Protein AF-A0A544VYR6-F1 (afdb_monomer_lite)

Structure (mmCIF, N/CA/C/O backbone):
data_AF-A0A544VYR6-F1
#
_entry.id   AF-A0A544VYR6-F1
#
loop_
_atom_site.group_PDB
_atom_site.id
_atom_site.type_symbol
_atom_site.label_atom_id
_atom_site.label_alt_id
_atom_site.label_comp_id
_atom_site.label_asym_id
_atom_site.label_entity_id
_atom_site.label_seq_id
_atom_site.pdbx_PDB_ins_code
_atom_site.Cartn_x
_atom_site.Cartn_y
_atom_site.Cartn_z
_atom_site.occupancy
_atom_site.B_iso_or_equiv
_atom_site.auth_seq_id
_atom_site.auth_comp_id
_atom_site.auth_asym_id
_atom_site.auth_atom_id
_atom_site.pdbx_PDB_model_num
ATOM 1 N N . MET A 1 1 ? 12.102 -2.131 -16.907 1.00 57.78 1 MET A N 1
ATOM 2 C CA . MET A 1 1 ? 12.456 -2.515 -15.522 1.00 57.78 1 MET A CA 1
ATOM 3 C C . MET A 1 1 ? 12.681 -4.017 -15.521 1.00 57.78 1 MET A C 1
ATOM 5 O O . MET A 1 1 ? 11.853 -4.714 -16.092 1.00 57.78 1 MET A O 1
ATOM 9 N N . ASP A 1 2 ? 13.800 -4.509 -14.990 1.00 70.94 2 ASP A N 1
ATOM 10 C CA . ASP A 1 2 ? 14.065 -5.954 -14.949 1.00 70.94 2 ASP A CA 1
ATOM 11 C C . ASP A 1 2 ? 13.092 -6.628 -13.954 1.00 70.94 2 ASP A C 1
ATOM 13 O O . ASP A 1 2 ? 13.063 -6.212 -12.789 1.00 70.94 2 ASP A O 1
ATOM 17 N N . PRO A 1 3 ? 12.283 -7.625 -14.367 1.00 69.56 3 PRO A N 1
ATOM 18 C CA . PRO A 1 3 ? 11.294 -8.266 -13.496 1.00 69.56 3 PRO A CA 1
ATOM 19 C C . PRO A 1 3 ? 11.904 -8.875 -12.230 1.00 69.56 3 PRO A C 1
ATOM 21 O O . PRO A 1 3 ? 11.266 -8.883 -11.179 1.00 69.56 3 PRO A O 1
ATOM 24 N N . ARG A 1 4 ? 13.157 -9.347 -12.299 1.00 74.12 4 ARG A N 1
ATOM 25 C CA . ARG A 1 4 ? 13.856 -9.930 -11.146 1.00 74.12 4 ARG A CA 1
ATOM 26 C C . ARG A 1 4 ? 14.255 -8.858 -10.139 1.00 74.12 4 ARG A C 1
ATOM 28 O O . ARG A 1 4 ? 14.119 -9.076 -8.940 1.00 74.12 4 ARG A O 1
ATOM 35 N N . ARG A 1 5 ? 14.677 -7.681 -10.617 1.00 71.19 5 ARG A N 1
ATOM 36 C CA . ARG A 1 5 ? 14.964 -6.523 -9.752 1.00 71.19 5 ARG A CA 1
ATOM 37 C C . ARG A 1 5 ? 13.705 -5.999 -9.077 1.00 71.19 5 ARG A C 1
ATOM 39 O O . ARG A 1 5 ? 13.754 -5.679 -7.896 1.00 71.19 5 ARG A O 1
ATOM 46 N N . LEU A 1 6 ? 12.586 -5.951 -9.800 1.00 71.69 6 LEU A N 1
ATOM 47 C CA . LEU A 1 6 ? 11.297 -5.569 -9.225 1.00 71.69 6 LEU A CA 1
ATOM 48 C C . LEU A 1 6 ? 10.867 -6.554 -8.131 1.00 71.69 6 LEU A C 1
ATOM 50 O O . LEU A 1 6 ? 10.553 -6.123 -7.027 1.00 71.69 6 LEU A O 1
ATOM 54 N N . ALA A 1 7 ? 10.920 -7.861 -8.399 1.00 74.44 7 ALA A N 1
ATOM 55 C CA . ALA A 1 7 ? 10.579 -8.883 -7.409 1.00 74.44 7 ALA A CA 1
ATOM 56 C C . ALA A 1 7 ? 11.467 -8.793 -6.154 1.00 74.44 7 ALA A C 1
ATOM 58 O O . ALA A 1 7 ? 10.959 -8.839 -5.035 1.00 74.44 7 ALA A O 1
ATOM 59 N N . GLN A 1 8 ? 12.775 -8.588 -6.332 1.00 77.25 8 GLN A N 1
ATOM 60 C CA . GLN A 1 8 ? 13.724 -8.445 -5.228 1.00 77.25 8 GLN A CA 1
ATOM 61 C C . GLN A 1 8 ? 13.492 -7.161 -4.414 1.00 77.25 8 GLN A C 1
ATOM 63 O O . GLN A 1 8 ? 13.535 -7.175 -3.183 1.00 77.25 8 GLN A O 1
ATOM 68 N N . ALA A 1 9 ? 13.199 -6.047 -5.084 1.00 75.50 9 ALA A N 1
ATOM 69 C CA . ALA A 1 9 ? 12.886 -4.795 -4.411 1.00 75.50 9 ALA A CA 1
ATOM 70 C C . ALA A 1 9 ? 11.537 -4.879 -3.671 1.00 75.50 9 ALA A C 1
ATOM 72 O O . ALA A 1 9 ? 11.431 -4.393 -2.548 1.00 75.50 9 ALA A O 1
ATOM 73 N N . MET A 1 10 ? 10.547 -5.586 -4.230 1.00 79.06 10 MET A N 1
ATOM 74 C CA . MET A 1 10 ? 9.293 -5.887 -3.537 1.00 79.06 10 MET A CA 1
ATOM 75 C C . MET A 1 10 ? 9.509 -6.770 -2.304 1.00 79.06 10 MET A C 1
ATOM 77 O O . MET A 1 10 ? 8.911 -6.490 -1.273 1.00 79.06 10 MET A O 1
ATOM 81 N N . THR A 1 11 ? 10.385 -7.783 -2.339 1.00 81.38 11 THR A N 1
ATOM 82 C CA . THR A 1 11 ? 10.678 -8.596 -1.138 1.00 81.38 11 THR A CA 1
ATOM 83 C C . THR A 1 11 ? 11.290 -7.801 0.019 1.00 81.38 11 THR A C 1
ATOM 85 O O . THR A 1 11 ? 11.184 -8.234 1.162 1.00 81.38 11 THR A O 1
ATOM 88 N N . GLY A 1 12 ? 11.899 -6.641 -0.254 1.00 80.00 12 GLY A N 1
ATOM 89 C CA . GLY A 1 12 ? 12.450 -5.747 0.770 1.00 80.00 12 GLY A CA 1
ATOM 90 C C . GLY A 1 12 ? 11.445 -4.761 1.376 1.00 80.00 12 GLY A C 1
ATOM 91 O O . GLY A 1 12 ? 11.820 -3.988 2.260 1.00 80.00 12 GLY A O 1
ATOM 92 N N . LEU A 1 13 ? 10.196 -4.748 0.899 1.00 82.12 13 LEU A N 1
ATOM 93 C CA . LEU A 1 13 ? 9.144 -3.877 1.417 1.00 82.12 13 LEU A CA 1
ATOM 94 C C . LEU A 1 13 ? 8.349 -4.579 2.536 1.00 82.12 13 LEU A C 1
ATOM 96 O O . LEU A 1 13 ? 8.006 -5.761 2.397 1.00 82.12 13 LEU A O 1
ATOM 100 N N . PRO A 1 14 ? 7.988 -3.856 3.614 1.00 86.31 14 PRO A N 1
ATOM 101 C CA . PRO A 1 14 ? 6.982 -4.299 4.575 1.00 86.31 14 PRO A CA 1
ATOM 102 C C . PRO A 1 14 ? 5.708 -4.799 3.881 1.00 86.31 14 PRO A C 1
ATOM 104 O O . PRO A 1 14 ? 5.368 -4.344 2.786 1.00 86.31 14 PRO A O 1
ATOM 107 N N . ALA A 1 15 ? 5.005 -5.750 4.505 1.00 85.50 15 ALA A N 1
ATOM 108 C CA . ALA A 1 15 ? 3.779 -6.325 3.943 1.00 85.50 15 ALA A CA 1
ATOM 109 C C . ALA A 1 15 ? 2.755 -5.234 3.586 1.00 85.50 15 ALA A C 1
ATOM 111 O O . ALA A 1 15 ? 2.326 -5.167 2.436 1.00 85.50 15 ALA A O 1
ATOM 112 N N . ASP A 1 16 ? 2.508 -4.309 4.512 1.00 86.00 16 ASP A N 1
ATOM 113 C CA . ASP A 1 16 ? 1.569 -3.203 4.315 1.00 86.00 16 ASP A CA 1
ATOM 114 C C . ASP A 1 16 ? 1.970 -2.281 3.153 1.00 86.00 16 ASP A C 1
ATOM 116 O O . ASP A 1 16 ? 1.126 -1.829 2.387 1.00 86.00 16 ASP A O 1
ATOM 120 N N . GLU A 1 17 ? 3.266 -1.991 2.987 1.00 87.94 17 GLU A N 1
ATOM 121 C CA . GLU A 1 17 ? 3.750 -1.128 1.899 1.00 87.94 17 GLU A CA 1
ATOM 122 C C . GLU A 1 17 ? 3.587 -1.798 0.532 1.00 87.94 17 GLU A C 1
ATOM 124 O O . GLU A 1 17 ? 3.235 -1.130 -0.444 1.00 87.94 17 GLU A O 1
ATOM 129 N N . ARG A 1 18 ? 3.795 -3.120 0.450 1.00 89.69 18 ARG A N 1
ATOM 130 C CA . ARG A 1 18 ? 3.527 -3.886 -0.776 1.00 89.69 18 ARG A CA 1
ATOM 131 C C . ARG A 1 18 ? 2.051 -3.868 -1.137 1.00 89.69 18 ARG A C 1
ATOM 133 O O . ARG A 1 18 ? 1.726 -3.734 -2.314 1.00 89.69 18 ARG A O 1
ATOM 140 N N . GLU A 1 19 ? 1.184 -4.020 -0.146 1.00 91.25 19 GLU A N 1
ATOM 141 C CA . GLU A 1 19 ? -0.258 -4.087 -0.354 1.00 91.25 19 GLU A CA 1
ATOM 142 C C . GLU A 1 19 ? -0.825 -2.725 -0.768 1.00 91.25 19 GLU A C 1
ATOM 144 O O . GLU A 1 19 ? -1.504 -2.621 -1.790 1.00 91.25 19 GLU A O 1
ATOM 149 N N . ILE A 1 20 ? -0.418 -1.652 -0.084 1.00 92.81 20 ILE A N 1
ATOM 150 C CA . ILE A 1 20 ? -0.743 -0.269 -0.459 1.00 92.81 20 ILE A CA 1
ATOM 151 C C . ILE A 1 20 ? -0.273 0.035 -1.890 1.00 92.81 20 ILE A C 1
ATOM 153 O O . ILE A 1 20 ? -1.021 0.599 -2.696 1.00 92.81 20 ILE A O 1
ATOM 157 N N . LEU A 1 21 ? 0.950 -0.371 -2.242 1.00 90.94 21 LEU A N 1
ATOM 158 C CA . LEU A 1 21 ? 1.477 -0.201 -3.592 1.00 90.94 21 LE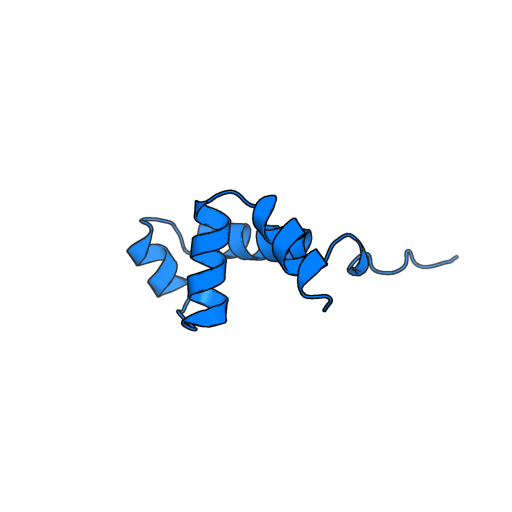U A CA 1
ATOM 159 C C . LEU A 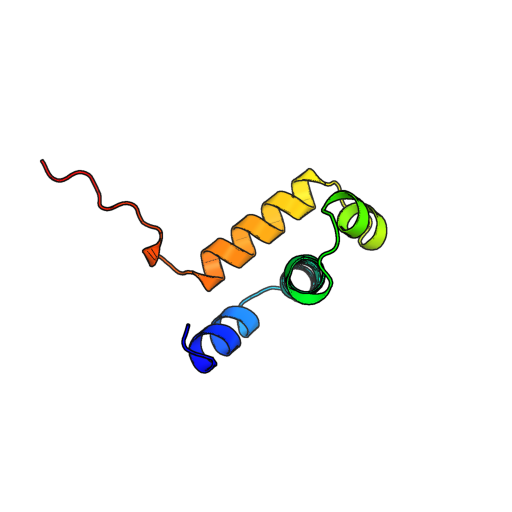1 21 ? 0.682 -1.011 -4.624 1.00 90.94 21 LEU A C 1
ATOM 161 O O . LEU A 1 21 ? 0.435 -0.519 -5.728 1.00 90.94 21 LEU A O 1
ATOM 165 N N . PHE A 1 22 ? 0.270 -2.235 -4.296 1.00 90.44 22 PHE A N 1
ATOM 166 C CA . PHE A 1 22 ? -0.560 -3.063 -5.166 1.00 90.44 22 PHE A CA 1
ATOM 167 C C . PHE A 1 22 ? -1.922 -2.403 -5.428 1.00 90.44 22 PHE A C 1
ATOM 169 O O . PHE A 1 22 ? -2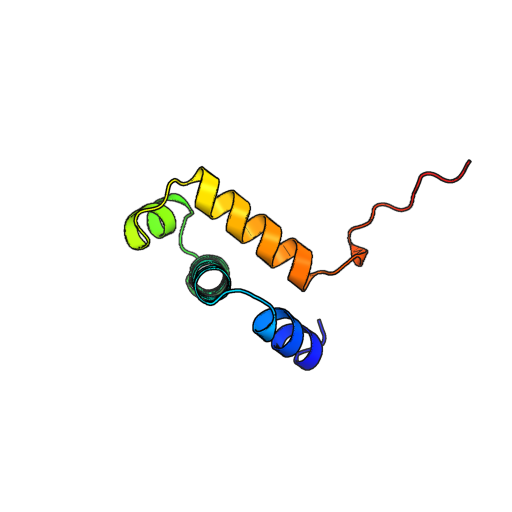.307 -2.257 -6.592 1.00 90.44 22 PHE A O 1
ATOM 176 N N . CYS A 1 23 ? -2.603 -1.910 -4.390 1.00 93.44 23 CYS A N 1
ATOM 177 C CA . CYS A 1 23 ? -3.879 -1.204 -4.528 1.00 93.44 23 CYS A CA 1
ATOM 178 C C . CYS A 1 23 ? -3.755 0.048 -5.412 1.00 93.44 23 CYS A C 1
ATOM 180 O O . CYS A 1 23 ? -4.567 0.260 -6.316 1.00 93.44 23 CYS A O 1
ATOM 182 N N . ALA A 1 24 ? -2.703 0.847 -5.222 1.00 92.56 24 ALA A N 1
ATOM 183 C CA . ALA A 1 24 ? -2.472 2.048 -6.023 1.00 92.56 24 ALA A CA 1
ATOM 184 C C . ALA A 1 24 ? -2.097 1.729 -7.485 1.00 92.56 24 ALA A C 1
ATOM 186 O O . ALA A 1 24 ? -2.582 2.363 -8.425 1.00 92.56 24 ALA A O 1
ATOM 187 N N . SER A 1 25 ? -1.222 0.744 -7.705 1.00 88.06 25 SER A N 1
ATOM 188 C CA . SER A 1 25 ? -0.651 0.466 -9.030 1.00 88.06 25 SER A CA 1
ATOM 189 C C . SER A 1 25 ? -1.510 -0.462 -9.887 1.00 88.06 25 SER A C 1
ATOM 191 O O . SER A 1 25 ? -1.721 -0.170 -11.064 1.00 88.06 25 SER A O 1
ATOM 193 N N . SER A 1 26 ? -2.011 -1.555 -9.312 1.00 88.88 26 SER A N 1
ATOM 194 C CA . SER A 1 26 ? -2.711 -2.622 -10.035 1.00 88.88 26 SER A CA 1
ATOM 195 C C . SER A 1 26 ? -4.217 -2.402 -10.039 1.00 88.88 26 SER A C 1
ATOM 197 O O . SER A 1 26 ? -4.855 -2.560 -11.076 1.00 88.88 26 SER A O 1
ATOM 199 N N . LEU A 1 27 ? -4.780 -1.978 -8.903 1.00 92.12 27 LEU A N 1
ATOM 200 C CA . LEU A 1 27 ? -6.219 -1.729 -8.779 1.00 92.12 27 LEU A CA 1
ATOM 201 C C . LEU A 1 27 ? -6.613 -0.278 -9.089 1.00 92.12 27 LEU A C 1
ATOM 203 O O . LEU A 1 27 ? -7.802 0.014 -9.198 1.00 92.12 27 LEU A O 1
ATOM 207 N N . ARG A 1 28 ? -5.632 0.624 -9.252 1.00 93.19 28 ARG A N 1
ATOM 208 C CA . ARG A 1 28 ? -5.833 2.060 -9.529 1.00 93.19 28 ARG A CA 1
ATOM 209 C C . ARG A 1 28 ? -6.710 2.761 -8.488 1.00 93.19 28 ARG A C 1
ATOM 211 O O . ARG A 1 28 ? -7.458 3.679 -8.819 1.00 93.19 28 ARG A O 1
ATOM 218 N N . TRP A 1 29 ? -6.644 2.324 -7.234 1.00 97.12 29 TRP A N 1
ATOM 219 C CA . TRP A 1 29 ? -7.394 2.964 -6.157 1.00 97.12 29 TRP A CA 1
ATOM 220 C C . TRP A 1 29 ? -6.850 4.363 -5.860 1.00 97.12 29 TRP A C 1
ATOM 222 O O . TRP A 1 29 ? -5.648 4.611 -5.973 1.00 97.12 29 TRP A O 1
ATOM 232 N N . SER A 1 30 ? -7.743 5.274 -5.463 1.00 96.31 30 SER A N 1
ATOM 233 C CA . SER A 1 30 ? -7.342 6.597 -4.984 1.00 96.31 30 SER A CA 1
ATOM 234 C C . SER A 1 30 ? -6.724 6.506 -3.586 1.00 96.31 30 SER A C 1
ATOM 236 O O . SER A 1 30 ? -6.958 5.546 -2.846 1.00 96.31 30 SER A O 1
ATOM 238 N N . VAL A 1 31 ? -5.954 7.528 -3.209 1.00 95.44 31 VAL A N 1
ATOM 239 C CA . VAL A 1 31 ? -5.327 7.611 -1.882 1.00 95.44 31 VAL A CA 1
ATOM 240 C C . VAL A 1 31 ? -6.383 7.587 -0.779 1.00 95.44 31 VAL A C 1
ATOM 242 O O . VAL A 1 31 ? -6.191 6.908 0.220 1.00 95.44 31 VAL A O 1
ATOM 245 N N . GLU A 1 32 ? -7.508 8.273 -0.972 1.00 96.94 32 GLU A N 1
ATOM 246 C CA . GLU A 1 32 ? -8.611 8.352 -0.008 1.00 96.94 32 GLU A CA 1
ATOM 247 C C . GLU A 1 32 ? -9.267 6.987 0.207 1.00 96.94 32 GLU A C 1
ATOM 249 O O . GLU A 1 32 ? -9.599 6.628 1.334 1.00 96.94 32 GLU A O 1
ATOM 254 N N . ARG A 1 33 ? -9.417 6.198 -0.864 1.00 96.88 33 ARG A N 1
ATOM 255 C CA . ARG A 1 33 ? -9.953 4.839 -0.762 1.00 96.88 33 ARG A CA 1
ATOM 256 C C . ARG A 1 33 ? -9.007 3.924 0.009 1.00 96.88 33 ARG A C 1
ATOM 258 O O . ARG A 1 33 ? -9.458 3.194 0.880 1.00 96.88 33 ARG A O 1
ATOM 265 N N . ILE A 1 34 ? -7.714 3.965 -0.309 1.00 96.31 34 ILE A N 1
ATOM 266 C CA . ILE A 1 34 ? -6.699 3.165 0.393 1.00 96.31 34 ILE A CA 1
ATOM 267 C C . ILE A 1 34 ? -6.623 3.593 1.865 1.00 96.31 34 ILE A C 1
ATOM 269 O O . ILE A 1 34 ? -6.566 2.751 2.747 1.00 96.31 34 ILE A O 1
ATOM 273 N N . ALA A 1 35 ? -6.675 4.895 2.144 1.00 96.69 35 ALA A N 1
ATOM 274 C CA . ALA A 1 35 ? -6.699 5.419 3.504 1.00 96.69 35 ALA A CA 1
ATOM 275 C C . ALA A 1 35 ? -7.875 4.844 4.312 1.00 96.69 35 ALA A C 1
ATOM 277 O O . ALA A 1 35 ? -7.667 4.345 5.413 1.00 96.69 35 ALA A O 1
ATOM 278 N N . GLY A 1 36 ? -9.080 4.834 3.733 1.00 96.94 36 GLY A N 1
ATOM 279 C CA . GLY A 1 36 ? -10.259 4.256 4.380 1.00 96.94 36 GLY A CA 1
ATOM 280 C C . GLY A 1 36 ? -10.186 2.740 4.587 1.00 96.94 36 GLY A C 1
ATOM 281 O O . GLY A 1 36 ? -10.630 2.254 5.619 1.00 96.94 36 GLY A O 1
ATOM 282 N N . ASP A 1 37 ? -9.622 1.995 3.636 1.00 96.69 37 ASP A N 1
ATOM 283 C CA . ASP A 1 37 ? -9.545 0.526 3.704 1.00 96.69 37 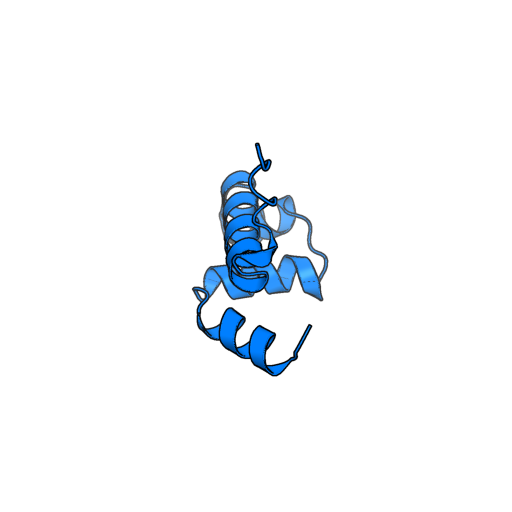ASP A CA 1
ATOM 284 C C . ASP A 1 37 ? -8.504 0.031 4.726 1.00 96.69 37 ASP A C 1
ATOM 286 O O . ASP A 1 37 ? -8.702 -0.992 5.374 1.00 96.69 37 ASP A O 1
ATOM 290 N N . PHE A 1 38 ? -7.422 0.792 4.920 1.00 92.94 38 PHE A N 1
ATOM 291 C CA . PHE A 1 38 ? -6.330 0.454 5.841 1.00 92.94 38 PHE A CA 1
ATOM 292 C C . PHE A 1 38 ? -6.421 1.170 7.202 1.00 92.94 38 PHE A C 1
ATOM 294 O O . PHE A 1 38 ? -5.510 1.023 8.015 1.00 92.94 38 PHE A O 1
ATOM 301 N N . ASP A 1 39 ? -7.476 1.956 7.448 1.00 95.19 39 ASP A N 1
ATOM 302 C CA . ASP A 1 39 ? -7.625 2.824 8.632 1.00 95.19 39 ASP A CA 1
ATOM 303 C C . ASP A 1 39 ? -6.403 3.745 8.854 1.00 95.19 39 ASP A C 1
ATOM 305 O O . ASP A 1 39 ? -5.861 3.905 9.948 1.00 95.19 39 ASP A O 1
ATOM 309 N N . LEU A 1 40 ? -5.919 4.337 7.759 1.00 94.44 40 LEU A N 1
ATOM 310 C CA . LEU A 1 40 ? -4.780 5.255 7.735 1.00 94.44 40 LEU A CA 1
ATOM 311 C C . LEU A 1 40 ? -5.230 6.657 7.326 1.00 94.44 40 LEU A C 1
ATOM 313 O O . LEU A 1 40 ? -6.253 6.846 6.675 1.00 94.44 40 LEU A O 1
ATOM 317 N N . SER A 1 41 ? -4.412 7.668 7.621 1.00 96.56 41 SER A N 1
ATOM 318 C CA . SER A 1 41 ? -4.593 8.978 6.993 1.00 96.56 41 SER A CA 1
ATOM 319 C C . SER A 1 41 ? -4.057 8.977 5.558 1.00 96.56 41 SER A C 1
ATOM 321 O O . SER A 1 41 ? -3.072 8.303 5.234 1.00 96.56 41 SER A O 1
ATOM 323 N N . SER A 1 42 ? -4.652 9.802 4.695 1.00 96.06 42 SER A N 1
ATOM 324 C CA . SER A 1 42 ? -4.183 9.991 3.316 1.00 96.06 42 SER A CA 1
ATOM 325 C C . SER A 1 42 ? -2.710 10.409 3.237 1.00 96.06 42 SER A C 1
ATOM 327 O O . SER A 1 42 ? -2.013 10.026 2.298 1.00 96.06 42 SER A O 1
ATOM 329 N N . ASP A 1 43 ? -2.207 11.164 4.216 1.00 96.44 43 ASP A N 1
ATOM 330 C CA . ASP A 1 43 ? -0.800 11.579 4.256 1.00 96.44 43 ASP A CA 1
ATOM 331 C C . ASP A 1 43 ? 0.139 10.412 4.568 1.00 96.44 43 ASP A C 1
ATOM 333 O O . ASP A 1 43 ? 1.192 10.286 3.939 1.00 96.44 43 ASP A O 1
ATOM 337 N N . VAL A 1 44 ? -0.267 9.500 5.457 1.00 94.81 44 VAL A N 1
ATOM 338 C CA . VAL A 1 44 ? 0.487 8.267 5.726 1.00 94.81 44 VAL A CA 1
ATOM 339 C C . VAL A 1 44 ? 0.523 7.379 4.483 1.00 94.81 44 VAL A C 1
ATOM 341 O O . VAL A 1 44 ? 1.582 6.852 4.142 1.00 94.81 44 VAL A O 1
ATOM 344 N N . VAL A 1 45 ? -0.593 7.248 3.761 1.00 94.94 45 VAL A N 1
ATOM 345 C CA . VAL A 1 45 ? -0.644 6.478 2.507 1.00 94.94 45 VAL A CA 1
ATOM 346 C C . VAL A 1 45 ? 0.296 7.072 1.455 1.00 94.94 45 VAL A C 1
ATOM 348 O O . VAL A 1 45 ? 1.078 6.337 0.850 1.00 94.94 45 VAL A O 1
ATOM 351 N N . LYS A 1 46 ? 0.286 8.398 1.264 1.00 94.69 46 LYS A N 1
ATOM 352 C CA . LYS A 1 46 ? 1.214 9.085 0.347 1.00 94.69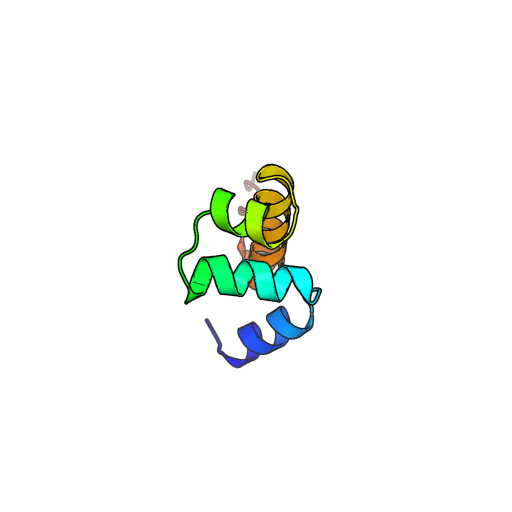 46 LYS A CA 1
ATOM 353 C C . LYS A 1 46 ? 2.672 8.849 0.732 1.00 94.69 46 LYS A C 1
ATOM 355 O O . LYS A 1 46 ? 3.480 8.557 -0.147 1.00 94.69 46 LYS A O 1
ATOM 360 N N . LEU A 1 47 ? 3.004 8.953 2.021 1.00 93.88 47 LEU A N 1
ATOM 361 C CA . LEU A 1 47 ? 4.364 8.739 2.514 1.00 93.88 47 LEU A CA 1
ATOM 362 C C . LEU A 1 47 ? 4.831 7.302 2.250 1.00 93.88 47 LEU A C 1
ATOM 364 O O . LEU A 1 47 ? 5.907 7.102 1.691 1.00 93.88 47 LEU A O 1
ATOM 368 N N . ARG A 1 48 ? 3.993 6.308 2.568 1.00 91.62 48 ARG A N 1
ATOM 369 C CA . ARG A 1 48 ? 4.289 4.889 2.318 1.00 91.62 48 ARG A CA 1
ATOM 370 C C . ARG A 1 48 ? 4.468 4.597 0.829 1.00 91.62 48 ARG A C 1
ATOM 372 O O . ARG A 1 48 ? 5.412 3.911 0.453 1.00 91.62 48 ARG A O 1
ATOM 379 N N . LEU A 1 49 ? 3.613 5.154 -0.033 1.00 91.69 49 LEU A N 1
ATOM 380 C CA . LEU A 1 49 ? 3.765 5.030 -1.486 1.00 91.69 49 LEU A CA 1
ATOM 381 C C . LEU A 1 49 ? 5.066 5.669 -1.977 1.00 91.69 49 LEU A C 1
ATOM 383 O O . LEU A 1 49 ? 5.765 5.078 -2.799 1.00 91.69 49 LEU A O 1
ATOM 387 N N . HIS A 1 50 ? 5.406 6.855 -1.471 1.00 90.38 50 HIS A N 1
ATOM 388 C CA . HIS A 1 50 ? 6.648 7.536 -1.817 1.00 90.38 50 HIS A CA 1
ATOM 389 C C . HIS A 1 50 ? 7.874 6.703 -1.423 1.00 90.38 50 HIS A C 1
ATOM 391 O O . HIS A 1 50 ? 8.755 6.481 -2.255 1.00 90.38 50 HIS A O 1
ATOM 397 N N . ASP A 1 51 ? 7.919 6.192 -0.191 1.00 87.00 51 ASP A N 1
ATOM 398 C CA . ASP A 1 51 ? 9.028 5.365 0.286 1.00 87.00 51 ASP A CA 1
ATOM 399 C C . ASP A 1 51 ? 9.134 4.033 -0.461 1.00 87.00 51 ASP A C 1
ATOM 401 O O . ASP A 1 51 ? 10.240 3.635 -0.845 1.00 87.00 51 ASP A O 1
ATOM 405 N N . ALA A 1 52 ? 8.004 3.379 -0.742 1.00 87.19 52 ALA A N 1
ATOM 406 C CA . ALA A 1 52 ? 7.970 2.163 -1.544 1.00 87.19 52 ALA A CA 1
ATOM 407 C C . ALA A 1 52 ? 8.530 2.418 -2.952 1.00 87.19 52 ALA A C 1
ATOM 409 O O . ALA A 1 52 ? 9.429 1.707 -3.403 1.00 87.19 52 ALA A O 1
ATOM 410 N N . LEU A 1 53 ? 8.077 3.478 -3.629 1.00 86.06 53 LEU A N 1
ATOM 411 C CA . LEU A 1 53 ? 8.567 3.856 -4.958 1.00 86.06 53 LEU A CA 1
ATOM 412 C C . LEU A 1 53 ? 10.054 4.221 -4.945 1.00 86.06 53 LEU A C 1
ATOM 414 O O . LEU A 1 53 ? 10.796 3.781 -5.822 1.00 86.06 53 LEU A O 1
ATOM 418 N N . ARG A 1 54 ? 10.515 4.967 -3.937 1.00 84.44 54 ARG A N 1
ATOM 419 C CA . ARG A 1 54 ? 11.929 5.327 -3.766 1.00 84.44 54 ARG A CA 1
ATOM 420 C C . ARG A 1 54 ? 12.815 4.089 -3.630 1.00 84.44 54 ARG A C 1
ATOM 422 O O . ARG A 1 54 ? 13.880 4.027 -4.240 1.00 84.44 54 ARG A O 1
ATOM 429 N N . ARG A 1 55 ? 12.377 3.081 -2.871 1.00 80.56 55 ARG A N 1
ATOM 430 C CA . ARG A 1 55 ? 13.099 1.805 -2.716 1.00 80.56 55 ARG A CA 1
ATOM 431 C C . ARG A 1 55 ? 13.081 0.970 -3.996 1.00 80.56 55 ARG A C 1
ATOM 433 O O . ARG A 1 55 ? 14.099 0.378 -4.341 1.00 80.56 55 ARG A O 1
ATOM 440 N N . LEU A 1 56 ? 11.961 0.958 -4.720 1.00 79.75 56 LEU A N 1
ATOM 441 C CA . LEU A 1 56 ? 11.816 0.231 -5.987 1.00 79.75 56 LEU A CA 1
ATOM 442 C C . LEU A 1 56 ? 12.640 0.832 -7.129 1.00 79.75 56 LEU A C 1
ATOM 444 O O . LEU A 1 56 ? 13.169 0.098 -7.963 1.00 79.75 56 LEU A O 1
ATOM 448 N N . LEU A 1 57 ? 12.738 2.160 -7.177 1.00 77.00 57 LEU A N 1
ATOM 449 C CA . LEU A 1 57 ? 13.506 2.888 -8.187 1.00 77.00 57 LEU A CA 1
ATOM 450 C C . LEU A 1 57 ? 14.995 2.991 -7.826 1.00 77.00 57 LEU A C 1
ATOM 452 O O . LEU A 1 57 ? 15.800 3.346 -8.684 1.00 77.00 57 LEU A O 1
ATOM 456 N N . GLY A 1 58 ? 15.380 2.652 -6.591 1.00 66.38 58 GLY A N 1
ATOM 457 C CA . GLY A 1 58 ? 16.758 2.736 -6.112 1.00 66.38 58 GLY A CA 1
ATOM 458 C C . GLY A 1 58 ? 17.347 4.159 -6.192 1.00 66.38 58 GLY A C 1
ATOM 459 O O . GLY A 1 58 ? 16.645 5.125 -6.496 1.00 66.38 58 GLY A O 1
ATOM 460 N N . PRO A 1 59 ? 18.664 4.327 -5.968 1.00 56.12 59 PRO A N 1
ATOM 461 C CA . PRO A 1 59 ? 19.341 5.628 -6.027 1.00 56.12 59 PRO A CA 1
ATOM 462 C C . PRO A 1 59 ? 19.372 6.285 -7.417 1.00 56.12 59 PRO A C 1
ATOM 464 O O . PRO A 1 59 ? 19.973 7.343 -7.566 1.00 56.12 59 PRO A O 1
ATOM 467 N N . THR A 1 60 ? 18.754 5.710 -8.455 1.00 50.06 60 THR A N 1
ATOM 468 C CA . THR A 1 60 ? 18.768 6.303 -9.806 1.00 50.06 60 THR A CA 1
ATOM 469 C C . THR A 1 60 ? 17.857 7.522 -9.970 1.00 50.06 60 THR A C 1
ATOM 471 O O . THR A 1 60 ? 17.885 8.155 -11.018 1.00 50.06 60 THR A O 1
ATOM 474 N N . ALA A 1 61 ? 17.099 7.895 -8.933 1.00 47.91 61 ALA A N 1
ATOM 475 C CA . ALA A 1 61 ? 16.489 9.221 -8.815 1.00 47.91 61 ALA A CA 1
ATOM 476 C C . ALA A 1 61 ? 17.340 10.194 -7.974 1.00 47.91 61 ALA A C 1
ATOM 478 O O . ALA A 1 61 ? 16.845 11.233 -7.543 1.00 47.91 61 ALA A O 1
ATOM 479 N N . SER A 1 62 ? 18.619 9.885 -7.721 1.00 41.66 62 SER A N 1
ATOM 480 C CA . SER A 1 62 ? 19.574 10.932 -7.378 1.00 41.66 62 SER A CA 1
ATOM 481 C C . SER A 1 62 ? 19.667 11.831 -8.601 1.00 41.66 62 SER A C 1
ATOM 483 O O . SER A 1 62 ? 20.249 11.439 -9.613 1.00 41.66 62 SER A O 1
ATOM 485 N N . CYS A 1 63 ? 19.088 13.031 -8.517 1.00 46.00 63 CYS A N 1
ATOM 486 C CA . CYS A 1 63 ? 19.529 14.140 -9.352 1.00 46.00 63 CYS A CA 1
ATOM 487 C C . CYS A 1 63 ? 21.062 14.082 -9.418 1.00 46.00 63 CYS A C 1
ATOM 489 O O . CYS A 1 63 ? 21.688 13.865 -8.367 1.00 46.00 63 CYS A O 1
ATOM 491 N N . PRO A 1 64 ? 21.679 14.216 -10.605 1.00 46.94 64 PRO A N 1
ATOM 492 C CA . PRO A 1 64 ? 23.118 14.385 -10.643 1.00 46.94 64 PRO A CA 1
ATOM 493 C C . PRO A 1 64 ? 23.438 15.559 -9.707 1.00 46.94 64 PRO A C 1
ATOM 495 O O . PRO A 1 64 ? 22.764 16.592 -9.802 1.00 46.94 64 PRO A O 1
ATOM 498 N N . PRO A 1 65 ? 24.377 15.412 -8.754 1.00 50.50 65 PRO A N 1
ATOM 499 C CA . PRO A 1 65 ? 24.876 16.574 -8.044 1.00 50.50 65 PRO A CA 1
ATOM 500 C C . PRO A 1 65 ? 25.349 17.539 -9.126 1.00 50.50 65 PRO A C 1
ATOM 502 O O . PRO A 1 65 ? 26.101 17.133 -10.015 1.00 50.50 65 PRO A O 1
ATOM 505 N N . GLY A 1 66 ? 24.825 18.767 -9.106 1.00 55.69 66 GLY A N 1
ATOM 506 C CA . GLY A 1 66 ? 25.318 19.835 -9.962 1.00 55.69 66 GLY A CA 1
ATOM 507 C C . GLY A 1 66 ? 26.839 19.839 -9.868 1.00 55.69 66 GLY A C 1
ATOM 508 O O . GLY A 1 66 ? 27.398 20.057 -8.796 1.00 55.69 66 GLY A O 1
ATOM 509 N N . MET A 1 67 ? 27.478 19.453 -10.968 1.00 40.69 67 MET A N 1
ATOM 510 C CA . MET A 1 67 ? 28.914 19.578 -11.163 1.00 40.69 67 MET A CA 1
ATOM 511 C C . MET A 1 67 ? 29.229 21.053 -11.483 1.00 40.69 67 MET A C 1
ATOM 513 O O . MET A 1 67 ? 28.322 21.779 -11.890 1.00 40.69 67 MET A O 1
ATOM 517 N N . PRO A 1 68 ? 30.484 21.465 -11.247 1.00 54.53 68 PRO A N 1
ATOM 518 C CA . PRO A 1 68 ? 30.902 22.620 -10.440 1.00 54.53 68 PRO A CA 1
ATOM 519 C C . PRO A 1 68 ? 30.612 24.009 -11.015 1.00 54.53 68 PRO A C 1
ATOM 521 O O . PRO A 1 68 ? 30.466 24.140 -12.249 1.00 54.53 68 PRO A O 1
#

Radius of gyration: 13.88 Å; chains: 1; bounding box: 41×32×24 Å

pLDDT: mean 81.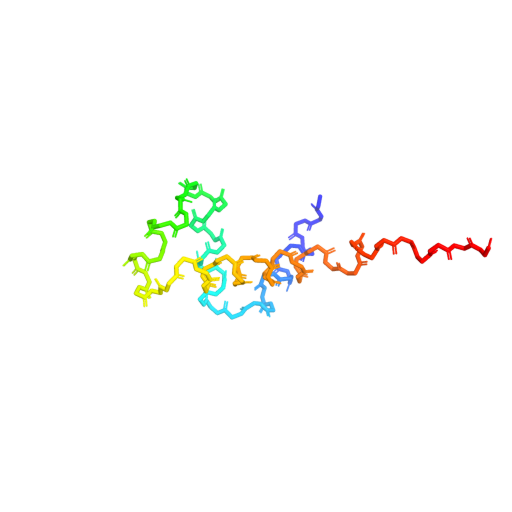55, std 16.13, range [40.69, 97.12]

Foldseek 3Di:
DPVVLQVVLLVVADPLLNVLLCCCPVVVDDLVVSCVVVVHDSVVSVVSPVVSVCSSVDCPPPDPPPDD

Organism: NCBI:txid49897

InterPro domains:
  IPR013249 RNA polymerase sigma factor 70, region 4 type 2 [PF08281] (5-56)
  IPR013324 RNA polymerase sigma factor, region 3/4-like [SSF88659] (4-56)
  IPR036388 Winged helix-like DNA-binding domain superfamily [G3DSA:1.10.10.10] (2-58)

Sequence (68 aa):
MDPRRLAQAMTGLPADEREILFCASSLRWSVERIAGDFDLSSDVVKLRLHDALRRLLGPTASCPPGMP

Secondary structure (DSSP, 8-state):
--HHHHHHHHHTS-HHHHHHHHHHHTS---HHHHHHHTT--HHHHHHHHHHHHHHHHGGGG-------